Protein 5AIZ (pdb70)

Organism: Homo sapiens (NCBI:txid9606)

Foldseek 3Di:
DVPCLVVVLVVLQVLLVQCLPLVRVVVSLVVLQVLLVPVVCLDDSNVVSNPSLVSLLVPCLPPSHPLVSSLSSLVSCLVVLVSDDPVSNVVSVVSNVVSVVSVVVVVD

GO terms:
  GO:0005634 nucleus (C, IDA)
  GO:0005654 nucleoplasm (C, IDA)
  GO:0005737 cytoplasm (C, IDA)
  GO:0003713 transcription coactivator activity (F, IDA)
  GO:0045944 positive regulation of transcription by RNA polymerase II (P, IDA)
  GO:0030521 androgen receptor signaling pathway (P, IDA)
  GO:0060395 SMAD protein signal transduction (P, IDA)
  GO:0007179 transforming growth factor beta receptor signaling pathway (P, IDA)
  GO:0021852 pyramidal neuron migration to cerebral cortex (P, IMP)
  GO:0046332 SMAD binding (F, IPI)
  GO:0005829 cytosol (C, IDA)

Structure (mmCIF, N/CA/C/O backbone):
data_5AIZ
#
_entry.id   5AIZ
#
_cell.length_a   43.472
_cell.length_b   45.040
_cell.length_c   57.518
_cell.angle_alpha   90.00
_cell.angle_beta   90.00
_cell.angle_gamma   90.00
#
_symmetry.space_group_name_H-M   'P 21 21 21'
#
loop_
_entity.id
_entity.type
_entity.pdbx_description
1 polymer 'ZINC FINGER MIZ DOMAIN-CONTAINING PROTEIN 1'
2 non-polymer 'UNKNOWN ATOM OR ION'
3 non-polymer 1,2-ETHANEDIOL
4 non-polymer 'ACETATE ION'
5 water water
#
loop_
_atom_site.group_PDB
_atom_site.id
_atom_site.type_symbol
_atom_site.label_atom_id
_atom_site.label_alt_id
_atom_site.label_comp_id
_atom_site.label_asym_id
_atom_site.label_entity_id
_atom_site.label_seq_id
_atom_site.pdbx_PDB_ins_code
_atom_site.Cartn_x
_atom_site.Cartn_y
_atom_site.Cartn_z
_atom_site.occupancy
_atom_site.B_iso_or_equiv
_atom_site.auth_seq_id
_atom_site.auth_comp_id
_atom_site.auth_asym_id
_atom_site.auth_atom_id
_atom_site.pdbx_PDB_model_num
ATOM 1 N N . SER A 1 9 ? 9.307 26.201 54.724 1.00 40.53 3 SER A N 1
ATOM 2 C CA . SER A 1 9 ? 8.177 25.217 55.035 1.00 40.78 3 SER A CA 1
ATOM 3 C C . SER A 1 9 ? 8.194 23.938 54.132 1.00 39.76 3 SER A C 1
ATOM 4 O O . SER A 1 9 ? 8.277 24.044 52.903 1.00 45.36 3 SER A O 1
ATOM 15 N N . ASP A 1 11 ? 5.870 21.082 54.049 1.00 22.77 5 ASP A N 1
ATOM 16 C CA . ASP A 1 11 ? 4.601 20.322 53.837 1.00 22.14 5 ASP A CA 1
ATOM 17 C C . ASP A 1 11 ? 3.477 21.166 53.219 1.00 20.64 5 ASP A C 1
ATOM 18 O O . ASP A 1 11 ? 2.339 20.736 53.175 1.00 17.57 5 ASP A O 1
ATOM 23 N N . ARG A 1 12 ? 3.868 22.282 52.598 1.00 22.58 6 ARG A N 1
ATOM 24 C CA . ARG A 1 12 ? 2.895 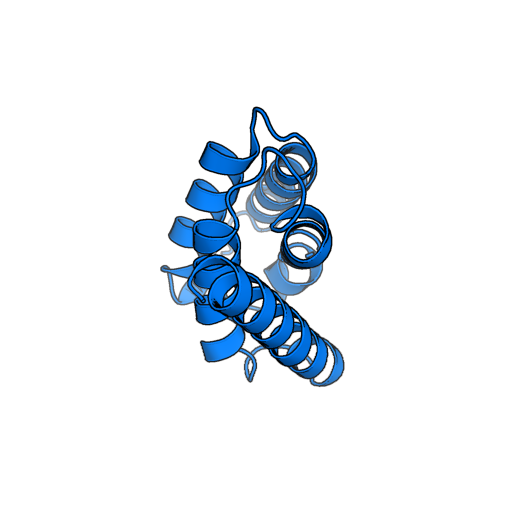23.156 51.939 1.00 24.09 6 ARG A CA 1
ATOM 25 C C . ARG A 1 12 ? 2.715 22.778 50.450 1.00 23.12 6 ARG A C 1
ATOM 26 O O . ARG A 1 12 ? 1.692 23.068 49.831 1.00 21.86 6 ARG A O 1
ATOM 34 N N . HIS A 1 13 ? 3.725 22.101 49.881 1.00 21.90 7 HIS A N 1
ATOM 35 C CA . HIS A 1 13 ? 3.637 21.635 48.527 1.00 20.88 7 HIS A CA 1
ATOM 36 C C . HIS A 1 13 ? 4.403 20.321 48.477 1.00 19.10 7 HIS A C 1
ATOM 37 O O . HIS A 1 13 ? 5.488 20.200 47.893 1.00 18.68 7 HIS A O 1
ATOM 44 N N . ILE A 1 14 ? 3.809 19.299 49.081 1.00 17.57 8 ILE A N 1
ATOM 45 C CA . ILE A 1 14 ? 4.381 17.947 49.120 1.00 17.31 8 ILE A CA 1
ATOM 46 C C . ILE A 1 14 ? 4.633 17.386 47.702 1.00 17.36 8 ILE A C 1
ATOM 47 O O . ILE A 1 14 ? 5.670 16.716 47.481 1.00 15.32 8 ILE A O 1
ATOM 52 N N . GLN A 1 15 ? 3.736 17.633 46.723 1.00 16.19 9 GLN A N 1
ATOM 53 C CA . GLN A 1 15 ? 3.964 17.142 45.414 1.00 17.63 9 GLN A CA 1
ATOM 54 C C . GLN A 1 15 ? 5.208 17.688 44.765 1.00 15.38 9 GLN A C 1
ATOM 55 O O . GLN A 1 15 ? 5.884 16.977 44.021 1.00 16.68 9 GLN A O 1
ATOM 61 N N . GLN A 1 16 ? 5.501 18.954 45.048 1.00 14.79 10 GLN A N 1
ATOM 62 C CA . GLN A 1 16 ? 6.724 19.577 44.560 1.00 14.25 10 GLN A CA 1
ATOM 63 C C . GLN A 1 16 ? 7.975 18.913 45.065 1.00 15.73 10 GLN A C 1
ATOM 64 O O . GLN A 1 16 ? 8.925 18.734 44.332 1.00 15.16 10 GLN A O 1
ATOM 70 N N . THR A 1 17 ? 8.022 18.552 46.342 1.00 14.29 11 THR A N 1
ATOM 71 C CA . THR A 1 17 ? 9.189 17.926 46.884 1.00 13.50 11 THR A CA 1
ATOM 72 C C . THR A 1 17 ? 9.329 16.521 46.315 1.00 11.94 11 THR A C 1
ATOM 73 O O . THR A 1 17 ? 10.421 16.124 45.981 1.00 12.65 11 THR A O 1
ATOM 77 N N . ASN A 1 18 ? 8.203 15.789 46.181 1.00 12.48 12 ASN A N 1
ATOM 78 C CA . ASN A 1 18 ? 8.290 14.459 45.578 1.00 11.67 12 ASN A CA 1
ATOM 79 C C . ASN A 1 18 ? 8.712 14.511 44.108 1.00 11.92 12 ASN A C 1
ATOM 80 O O . ASN A 1 18 ? 9.549 13.730 43.660 1.00 12.67 12 ASN A O 1
ATOM 85 N N . ASP A 1 19 ? 8.188 15.485 43.346 1.00 11.28 13 ASP A N 1
ATOM 86 C CA . ASP A 1 19 ? 8.679 15.701 41.979 1.00 12.56 13 ASP A CA 1
ATOM 87 C C . ASP A 1 19 ? 10.191 16.001 41.925 1.00 11.95 13 ASP A C 1
ATOM 88 O O . ASP A 1 19 ? 10.906 15.481 41.036 1.00 12.25 13 ASP A O 1
ATOM 93 N N . ARG A 1 20 ? 10.700 16.826 42.833 1.00 10.67 14 ARG A N 1
ATOM 94 C CA . ARG A 1 20 ? 12.135 17.090 42.908 1.00 11.68 14 ARG A CA 1
ATOM 95 C C . ARG A 1 20 ? 12.957 15.830 43.201 1.00 11.37 14 ARG A C 1
ATOM 96 O O . ARG A 1 20 ? 13.977 15.541 42.523 1.00 12.42 14 ARG A O 1
ATOM 104 N N . LEU A 1 21 ? 12.495 15.060 44.152 1.00 10.21 15 LEU A N 1
ATOM 105 C CA . LEU A 1 21 ? 13.151 13.786 44.505 1.00 9.77 15 LEU A CA 1
ATOM 106 C C . LEU A 1 21 ? 13.130 12.789 43.330 1.00 10.57 15 LEU A C 1
ATOM 107 O O . LEU A 1 21 ? 14.103 12.074 43.133 1.00 10.79 15 LEU A O 1
ATOM 112 N N . GLN A 1 22 ? 12.046 12.733 42.554 1.00 10.77 16 GLN A N 1
ATOM 113 C CA . GLN A 1 22 ? 11.964 11.867 41.376 1.00 12.22 16 GLN A CA 1
ATOM 114 C C . GLN A 1 22 ? 12.901 12.323 40.314 1.00 12.17 16 GLN A C 1
ATOM 115 O O . GLN A 1 22 ? 13.460 11.511 39.613 1.00 13.24 16 GLN A O 1
ATOM 121 N N . CYS A 1 23 ? 13.100 13.642 40.170 1.00 11.26 17 CYS A N 1
ATOM 122 C CA . CYS A 1 23 ? 14.127 14.175 39.223 1.00 12.83 17 CYS A CA 1
ATOM 123 C C . CYS A 1 23 ? 15.510 13.782 39.660 1.00 11.07 17 CYS A C 1
ATOM 124 O O . CYS A 1 23 ? 16.389 13.458 38.825 1.00 13.10 17 CYS A O 1
ATOM 127 N N . ILE A 1 24 ? 15.800 13.930 40.951 1.00 11.02 18 ILE A N 1
ATOM 128 C CA . ILE A 1 24 ? 17.092 13.532 41.488 1.00 10.55 18 ILE A CA 1
ATOM 129 C C . ILE A 1 24 ? 17.299 12.050 41.243 1.00 11.18 18 ILE A C 1
ATOM 130 O O . ILE A 1 24 ? 18.365 11.703 40.798 1.00 12.44 18 ILE A O 1
ATOM 135 N N . LYS A 1 25 ? 16.286 11.221 41.413 1.00 10.29 19 LYS A N 1
ATOM 136 C CA . LYS A 1 25 ? 16.390 9.760 41.200 1.00 11.49 19 LYS A CA 1
ATOM 137 C C . LYS A 1 25 ? 16.867 9.438 39.789 1.00 11.92 19 LYS A C 1
ATOM 138 O O . LYS A 1 25 ? 17.798 8.613 39.560 1.00 11.87 19 LYS A O 1
ATOM 144 N N . GLN A 1 26 ? 16.257 10.102 38.817 1.00 13.83 20 GLN A N 1
ATOM 145 C CA . GLN A 1 26 ? 16.644 9.959 37.420 1.00 15.34 20 GLN A CA 1
ATOM 146 C 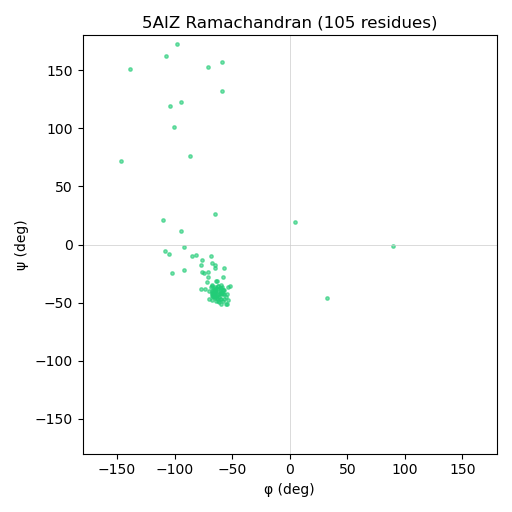C . GLN A 1 26 ? 18.112 10.346 37.153 1.00 14.38 20 GLN A C 1
ATOM 147 O O . GLN A 1 26 ? 18.834 9.641 36.418 1.00 15.70 20 GLN A O 1
ATOM 153 N N . HIS A 1 27 ? 18.576 11.443 37.746 1.00 12.16 21 HIS A N 1
ATOM 154 C CA . HIS A 1 27 ? 19.928 11.920 37.503 1.00 10.93 21 HIS A CA 1
ATOM 155 C C . HIS A 1 27 ? 20.997 11.133 38.225 1.00 10.83 21 HIS A C 1
ATOM 156 O O . HIS A 1 27 ? 22.163 11.133 37.812 1.00 14.14 21 HIS A O 1
ATOM 163 N N . LEU A 1 28 ? 20.639 10.466 39.311 1.00 11.16 22 LEU A N 1
ATOM 164 C CA . LEU A 1 28 ? 21.605 9.637 40.005 1.00 12.38 22 LEU A CA 1
ATOM 165 C C . LEU A 1 28 ? 22.082 8.437 39.148 1.00 13.42 22 LEU A C 1
ATOM 166 O O . LEU A 1 28 ? 23.096 7.853 39.450 1.00 14.83 22 LEU A O 1
ATOM 171 N N . GLN A 1 29 ? 21.328 8.108 38.101 1.00 14.65 23 GLN A N 1
ATOM 172 C CA . GLN A 1 29 ? 21.623 6.960 37.282 1.00 16.38 23 GLN A CA 1
ATOM 173 C C . GLN A 1 29 ? 22.751 7.220 36.339 1.00 16.70 23 GLN A C 1
ATOM 174 O O . GLN A 1 29 ? 23.275 6.262 35.747 1.00 18.70 23 GLN A O 1
ATOM 180 N N . ASN A 1 30 ? 23.068 8.485 36.123 1.00 16.87 24 ASN A N 1
ATOM 181 C CA . ASN A 1 30 ? 23.984 8.980 35.069 1.00 19.02 24 ASN A CA 1
ATOM 182 C C . ASN A 1 30 ? 25.332 9.369 35.692 1.00 15.95 24 ASN A C 1
ATOM 183 O O . ASN A 1 30 ? 25.360 10.184 36.547 1.00 13.77 24 ASN A O 1
ATOM 188 N N . PRO A 1 31 ? 26.468 8.741 35.304 1.00 17.50 25 PRO A N 1
ATOM 189 C CA . PRO A 1 31 ? 27.747 9.129 35.985 1.00 15.97 25 PRO A CA 1
ATOM 190 C C . PRO A 1 31 ? 28.089 10.628 35.868 1.00 16.68 25 PRO A C 1
ATOM 191 O O . PRO A 1 31 ? 28.723 11.172 36.788 1.00 15.42 25 PRO A O 1
ATOM 195 N N . ALA A 1 32 ? 27.628 11.275 34.794 1.00 16.33 26 ALA A N 1
ATOM 196 C CA . ALA A 1 32 ? 27.953 12.692 34.570 1.00 16.41 26 ALA A CA 1
ATOM 197 C C . ALA A 1 32 ? 27.163 13.578 35.517 1.00 15.16 26 ALA A C 1
ATOM 198 O O . ALA A 1 32 ? 27.598 14.695 35.830 1.00 17.58 26 ALA A O 1
ATOM 200 N N . ASN A 1 33 ? 26.022 13.083 35.998 1.00 13.56 27 ASN A N 1
ATOM 201 C CA . ASN A 1 33 ? 25.176 13.902 36.942 1.00 12.67 27 ASN A CA 1
ATOM 202 C C . ASN A 1 33 ? 25.200 13.396 38.391 1.00 13.44 27 ASN A C 1
ATOM 203 O O . ASN A 1 33 ? 24.715 14.001 39.289 1.00 10.79 27 ASN A O 1
ATOM 208 N N . PHE A 1 34 ? 25.835 12.254 38.670 1.00 11.25 28 PHE A N 1
ATOM 209 C CA . PHE A 1 34 ? 25.747 11.696 40.031 1.00 10.47 28 PHE A CA 1
ATOM 210 C C . PHE A 1 34 ? 26.303 12.638 41.074 1.00 11.03 28 PHE A C 1
ATOM 211 O O . PHE A 1 34 ? 25.743 12.732 42.182 1.00 10.34 28 PHE A O 1
ATOM 219 N N . HIS A 1 35 ? 27.444 13.305 40.797 1.00 11.86 29 HIS A N 1
ATOM 220 C CA . HIS A 1 35 ? 28.009 14.175 41.794 1.00 13.53 29 HIS A CA 1
ATOM 221 C C . HI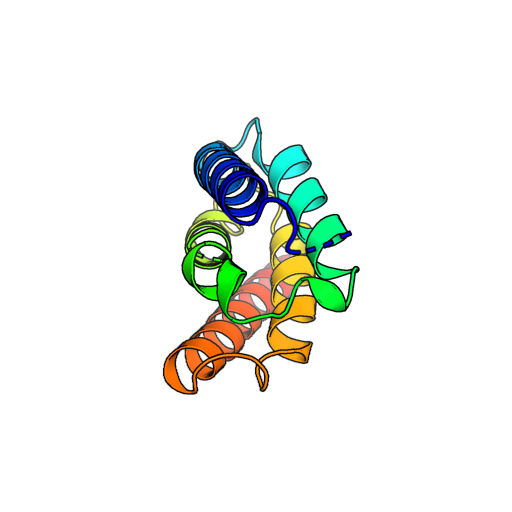S A 1 35 ? 27.004 15.222 42.255 1.00 12.02 29 HIS A C 1
ATOM 222 O O . HIS A 1 35 ? 26.764 15.415 43.447 1.00 11.81 29 HIS A O 1
ATOM 229 N N .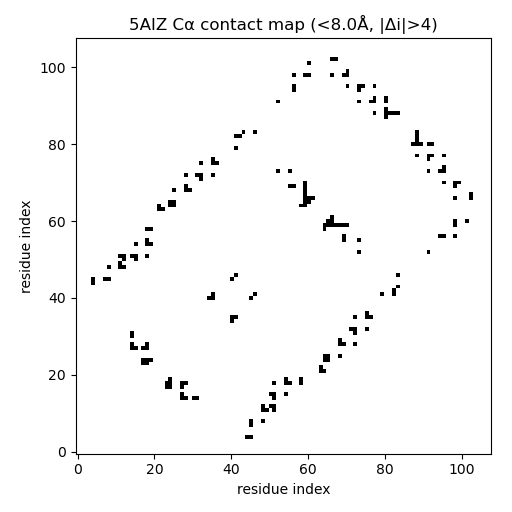 ASN A 1 36 ? 26.396 15.933 41.303 1.00 12.05 30 ASN A N 1
ATOM 230 C CA . ASN A 1 36 ? 25.453 17.021 41.697 1.00 11.46 30 ASN A CA 1
ATOM 231 C C . ASN A 1 36 ? 24.203 16.432 42.349 1.00 9.79 30 ASN A C 1
ATOM 232 O O . ASN A 1 36 ? 23.743 16.936 43.386 1.00 11.74 30 ASN A O 1
ATOM 237 N N . ALA A 1 37 ? 23.680 15.335 41.775 1.00 9.42 31 ALA A N 1
ATOM 238 C CA . ALA A 1 37 ? 22.402 14.745 42.277 1.00 9.47 31 ALA A CA 1
ATOM 239 C C . ALA A 1 37 ? 22.574 14.158 43.700 1.00 10.14 31 ALA A C 1
ATOM 240 O O . ALA A 1 37 ? 21.741 14.358 44.578 1.00 10.35 31 ALA A O 1
ATOM 242 N N . ALA A 1 38 ? 23.719 13.472 43.918 1.00 10.17 32 ALA A N 1
ATOM 243 C CA . ALA A 1 38 ? 23.959 12.876 45.237 1.00 10.99 32 ALA A CA 1
ATOM 244 C C . ALA A 1 38 ? 24.267 13.949 46.250 1.00 10.20 32 ALA A C 1
ATOM 245 O O . ALA A 1 38 ? 23.914 13.838 47.416 1.00 11.14 32 ALA A O 1
ATOM 247 N N . THR A 1 39 ? 24.910 15.031 45.807 1.00 10.74 33 THR A N 1
ATOM 248 C CA . THR A 1 39 ? 25.130 16.192 46.701 1.00 11.05 33 THR A CA 1
ATOM 249 C C . THR A 1 39 ? 23.82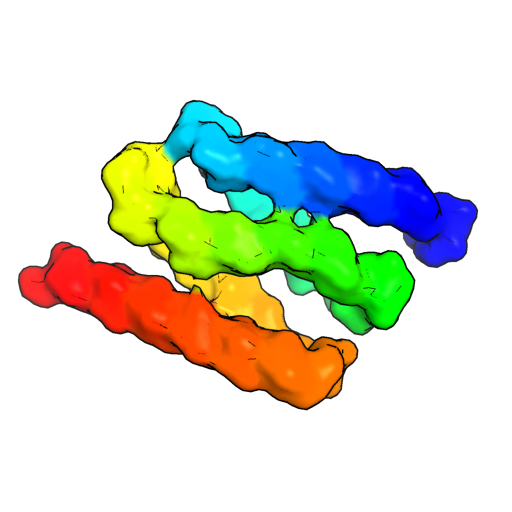7 16.900 47.122 1.00 11.11 33 THR A C 1
ATOM 250 O O . THR A 1 39 ? 23.619 17.235 48.309 1.00 12.92 33 THR A O 1
ATOM 254 N N . GLU A 1 40 ? 22.948 17.064 46.147 1.00 10.65 34 GLU A N 1
ATOM 255 C CA . GLU A 1 40 ? 21.599 17.581 46.396 1.00 11.15 34 GLU A CA 1
ATOM 256 C C . GLU A 1 40 ? 20.970 16.698 47.466 1.00 11.86 34 GLU A C 1
ATOM 257 O O . GLU A 1 40 ? 20.356 17.207 48.399 1.00 14.65 34 GLU A O 1
ATOM 263 N N . LEU A 1 41 ? 21.006 15.375 47.274 1.00 11.92 35 LEU A N 1
ATOM 264 C CA . LEU A 1 41 ? 20.338 14.506 48.208 1.00 12.63 35 LEU A CA 1
ATOM 265 C C . LEU A 1 41 ? 20.980 14.458 49.629 1.00 12.43 35 LEU A C 1
ATOM 266 O O . LEU A 1 41 ? 20.274 14.437 50.692 1.00 12.98 35 LEU A O 1
ATOM 271 N N . LEU A 1 42 ? 22.296 14.523 49.687 1.00 11.33 36 LEU A N 1
ATOM 272 C CA . LEU A 1 42 ? 22.949 14.615 50.961 1.00 12.34 36 LEU A CA 1
ATOM 273 C C . LEU A 1 42 ? 22.615 15.896 51.705 1.00 14.18 36 LEU A C 1
ATOM 274 O O . LEU A 1 42 ? 22.324 15.893 52.886 1.00 13.21 36 LEU A O 1
ATOM 279 N N . ASP A 1 43 ? 22.550 16.989 50.991 1.00 14.07 37 ASP A N 1
ATOM 280 C CA . ASP A 1 43 ? 22.140 18.285 51.577 1.00 16.33 37 ASP A CA 1
ATOM 281 C C . ASP A 1 43 ? 20.715 18.210 52.084 1.00 16.28 37 ASP A C 1
ATOM 282 O O . ASP A 1 43 ? 20.388 18.706 53.186 1.00 15.46 37 ASP A O 1
ATOM 287 N N . TRP A 1 44 ? 19.851 17.616 51.293 1.00 14.70 38 TRP A N 1
ATOM 288 C CA . TRP A 1 44 ? 18.466 17.495 51.686 1.00 18.09 38 TRP A CA 1
ATOM 289 C C . TRP A 1 44 ? 18.301 16.590 52.945 1.00 15.75 38 TRP A C 1
ATOM 290 O O . TRP A 1 44 ? 17.556 16.937 53.921 1.00 18.39 38 TRP A O 1
ATOM 301 N N . CYS A 1 45 ? 19.021 15.486 53.006 1.00 15.40 39 CYS A N 1
ATOM 302 C CA . CYS A 1 45 ? 19.011 14.585 54.176 1.00 14.98 39 CYS A CA 1
ATOM 303 C C . CYS A 1 45 ? 19.647 15.170 55.441 1.00 15.74 39 CYS A C 1
ATOM 304 O O . CYS A 1 45 ? 19.433 14.647 56.512 1.00 17.47 39 CYS A O 1
ATOM 307 N N . GLY A 1 46 ? 20.309 16.305 55.320 1.00 16.15 40 GLY A N 1
ATOM 308 C CA . GLY A 1 46 ? 20.867 17.054 56.453 1.00 18.49 40 GLY A CA 1
ATOM 309 C C . GLY A 1 46 ? 19.840 17.917 57.159 1.00 20.44 40 GLY A C 1
ATOM 310 O O . GLY A 1 46 ? 20.149 18.498 58.213 1.00 21.32 40 GLY A O 1
ATOM 311 N N . ASP A 1 47 ? 18.631 18.033 56.574 1.00 17.16 41 ASP A N 1
ATOM 312 C CA . ASP A 1 47 ? 17.533 18.794 57.166 1.00 16.51 41 ASP A CA 1
ATOM 313 C C . ASP A 1 47 ? 16.736 17.728 57.926 1.00 14.72 41 ASP A C 1
ATOM 314 O O . ASP A 1 47 ? 16.272 16.741 57.326 1.00 14.04 41 ASP A O 1
ATOM 319 N N . PRO A 1 48 ? 16.545 17.907 59.242 1.00 14.88 42 PRO A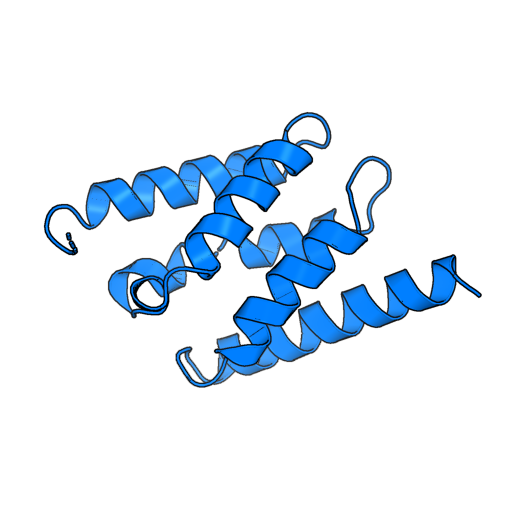 N 1
ATOM 320 C CA . PRO A 1 48 ? 15.887 16.810 59.949 1.00 14.22 42 PRO A CA 1
ATOM 321 C C . PRO A 1 48 ? 14.401 16.610 59.533 1.00 13.49 42 PRO A C 1
ATOM 322 O O . PRO A 1 48 ? 13.804 15.507 59.740 1.00 14.32 42 PRO A O 1
ATOM 326 N N . ARG A 1 49 ? 13.819 17.592 58.875 1.00 12.99 43 ARG A N 1
ATOM 327 C CA . ARG A 1 49 ? 12.424 17.531 58.459 1.00 12.97 43 ARG A CA 1
ATOM 328 C C . ARG A 1 49 ? 12.264 16.632 57.246 1.00 13.25 43 ARG A C 1
ATOM 329 O O . ARG A 1 49 ? 11.160 16.320 56.851 1.00 13.30 43 ARG A O 1
ATOM 337 N N . ALA A 1 50 ? 13.368 16.270 56.575 1.00 13.31 44 ALA A N 1
ATOM 338 C CA . ALA A 1 50 ? 13.322 15.392 55.398 1.00 12.72 44 ALA A CA 1
ATOM 339 C C . ALA A 1 50 ? 12.803 14.023 55.725 1.00 11.95 44 ALA A C 1
ATOM 340 O O . ALA A 1 50 ? 12.167 13.388 54.897 1.00 12.61 44 ALA A O 1
ATOM 342 N N . PHE A 1 51 ? 13.043 13.544 56.931 1.00 12.34 45 PHE A N 1
ATOM 343 C CA . PHE A 1 51 ? 12.646 12.202 57.324 1.00 12.72 45 PHE A CA 1
ATOM 344 C C . PHE A 1 51 ? 11.228 12.139 57.844 1.00 11.93 45 PHE A C 1
ATOM 345 O O . PHE A 1 51 ? 10.977 12.227 59.070 1.00 14.32 45 PHE A O 1
ATOM 353 N N . GLN A 1 52 ? 10.308 12.202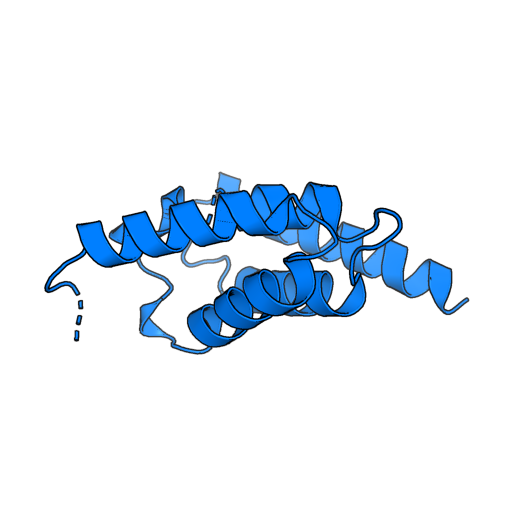 56.901 1.00 11.51 46 GLN A N 1
ATOM 354 C CA . GLN A 1 52 ? 8.869 12.105 57.135 1.00 10.82 46 GLN A CA 1
ATOM 355 C C . GLN A 1 52 ? 8.175 11.284 56.109 1.00 11.06 46 GLN A C 1
ATOM 356 O O . GLN A 1 52 ? 8.668 11.091 54.957 1.00 10.48 46 GLN A O 1
ATOM 362 N N . ARG A 1 53 ? 7.069 10.658 56.540 1.00 11.74 47 ARG A N 1
ATOM 363 C CA . ARG A 1 53 ? 6.447 9.650 55.676 1.00 12.80 47 ARG A CA 1
ATOM 364 C C . ARG A 1 53 ? 6.010 10.170 54.295 1.00 11.64 47 ARG A C 1
ATOM 365 O O . ARG A 1 53 ? 6.102 9.406 53.321 1.00 12.60 47 ARG A O 1
ATOM 373 N N . PRO A 1 54 ? 5.517 11.403 54.155 1.00 10.70 48 PRO A N 1
ATOM 374 C CA . PRO A 1 54 ? 5.151 11.866 52.783 1.00 10.22 48 PRO A CA 1
ATOM 375 C C . PRO A 1 54 ? 6.233 11.847 51.713 1.00 10.73 48 PRO A C 1
ATOM 376 O O . PRO A 1 54 ? 5.895 11.881 50.521 1.00 12.60 48 PRO A O 1
ATOM 380 N N . PHE A 1 55 ? 7.492 11.824 52.164 1.00 10.43 49 PHE A N 1
ATOM 381 C CA . PHE A 1 55 ? 8.660 11.790 51.262 1.00 11.39 49 PHE A CA 1
ATOM 382 C C . PHE A 1 55 ? 9.331 10.470 51.182 1.00 11.89 49 PHE A C 1
ATOM 383 O O . PHE A 1 55 ? 10.280 10.297 50.411 1.00 12.42 49 PHE A O 1
ATOM 391 N N . GLU A 1 56 ? 8.955 9.514 52.014 1.00 12.09 50 GLU A N 1
ATOM 392 C CA . GLU A 1 56 ? 9.742 8.305 52.186 1.00 12.29 50 GLU A CA 1
ATOM 393 C C . GLU A 1 56 ? 9.845 7.417 50.937 1.00 12.92 50 GLU A C 1
ATOM 394 O O . GLU A 1 56 ? 10.933 6.833 50.666 1.00 11.26 50 GLU A O 1
ATOM 400 N N . GLN A 1 57 ? 8.745 7.273 50.205 1.00 10.86 51 GLN A N 1
ATOM 401 C CA . GLN A 1 57 ? 8.774 6.421 49.015 1.00 13.66 51 GLN A CA 1
ATOM 402 C C . GLN A 1 57 ? 9.733 6.975 47.993 1.00 12.39 51 GLN A C 1
ATOM 403 O O . GLN A 1 57 ? 10.596 6.270 47.431 1.00 11.58 51 GLN A O 1
ATOM 409 N N . SER A 1 58 ? 9.665 8.263 47.760 1.00 10.73 52 SER A N 1
ATOM 410 C CA . SER A 1 58 ? 10.549 8.913 46.776 1.00 12.29 52 SER A CA 1
ATOM 411 C C . SER A 1 58 ? 11.995 8.863 47.238 1.00 10.61 52 SER A C 1
ATOM 412 O O . SER A 1 58 ? 12.917 8.630 46.443 1.00 10.54 52 SER A O 1
ATOM 415 N N . LEU A 1 59 ? 12.224 9.047 48.524 1.00 9.92 53 LEU A N 1
ATOM 416 C CA . LEU A 1 59 ? 13.538 8.974 49.062 1.00 10.20 53 LEU A CA 1
ATOM 417 C C . LEU A 1 59 ? 14.116 7.566 48.923 1.00 10.81 53 LEU A C 1
ATOM 418 O O . LEU A 1 59 ? 15.281 7.393 48.458 1.00 11.17 53 LEU A O 1
ATOM 431 N N . GLY A 1 61 ? 13.332 5.403 46.724 1.00 11.21 55 GLY A N 1
ATOM 432 C CA . GLY A 1 61 ? 13.633 5.241 45.267 1.00 11.95 55 GLY A CA 1
ATOM 433 C C . GLY A 1 61 ? 15.021 5.801 44.912 1.00 10.52 55 GLY A C 1
ATOM 434 O O . GLY A 1 61 ? 15.803 5.140 44.223 1.00 12.04 55 GLY A O 1
ATOM 435 N N . CYS A 1 62 ? 15.328 7.019 45.418 1.00 10.58 56 CYS A N 1
ATOM 436 C CA . CYS A 1 62 ? 16.683 7.606 45.242 1.00 10.30 56 CYS A CA 1
ATOM 437 C C . CYS A 1 62 ? 17.762 6.707 45.814 1.00 9.43 56 CYS A C 1
ATOM 438 O O . CYS A 1 62 ? 18.805 6.431 45.200 1.00 9.26 56 CYS A O 1
ATOM 441 N N . LEU A 1 63 ? 17.538 6.259 47.060 1.00 9.91 57 LEU A N 1
ATOM 442 C CA . LEU A 1 63 ? 18.565 5.500 47.780 1.00 11.08 57 LEU A CA 1
ATOM 443 C C . LEU A 1 63 ? 18.797 4.154 47.127 1.00 9.76 57 LEU A C 1
ATOM 444 O O . LEU A 1 63 ? 19.916 3.619 47.118 1.00 9.31 57 LEU A O 1
ATOM 449 N N . THR A 1 64 ? 17.693 3.599 46.597 1.00 10.36 58 THR A N 1
ATOM 450 C CA . THR A 1 64 ? 17.804 2.369 45.814 1.00 11.81 58 THR A CA 1
ATOM 451 C C . THR A 1 64 ? 18.791 2.521 44.651 1.00 10.88 58 THR A C 1
ATOM 452 O O . THR A 1 64 ? 19.701 1.675 44.480 1.00 10.62 58 THR A O 1
ATOM 456 N N . VAL A 1 65 ? 18.704 3.622 43.923 1.00 10.33 59 VAL A N 1
ATOM 457 C CA . VAL A 1 65 ? 19.633 3.890 42.823 1.00 9.97 59 VAL A CA 1
ATOM 458 C C . VAL A 1 65 ? 21.056 4.081 43.350 1.00 9.31 59 VAL A C 1
ATOM 459 O O . VAL A 1 65 ? 22.028 3.483 42.837 1.00 10.30 59 VAL A O 1
ATOM 463 N N . VAL A 1 66 ? 21.195 4.784 44.497 1.00 9.72 60 VAL A N 1
ATOM 464 C CA . VAL A 1 66 ? 22.512 4.991 45.044 1.00 9.10 60 VAL A CA 1
ATOM 465 C C . VAL A 1 66 ? 23.139 3.594 45.399 1.00 9.78 60 VAL A C 1
ATOM 466 O O . VAL A 1 66 ? 24.341 3.349 45.135 1.00 11.95 60 VAL A O 1
ATOM 470 N N . SER A 1 67 ? 22.349 2.717 45.993 1.00 9.44 61 SER A N 1
ATOM 471 C CA . SER A 1 67 ? 22.868 1.401 46.426 1.00 10.28 61 SER A CA 1
ATOM 472 C C . SER A 1 67 ? 23.441 0.696 45.189 1.00 12.00 61 SER A C 1
ATOM 473 O O . SER A 1 67 ? 24.439 -0.043 45.315 1.00 13.63 61 SER A O 1
ATOM 476 N N . ARG A 1 68 ? 22.764 0.848 44.048 1.00 10.76 62 ARG A N 1
ATOM 477 C CA . ARG A 1 68 ? 23.142 0.158 42.804 1.00 11.34 62 ARG A CA 1
ATOM 478 C C . ARG A 1 68 ? 24.326 0.766 42.078 1.00 11.44 62 ARG A C 1
ATOM 479 O O . ARG A 1 68 ? 25.203 0.028 41.598 1.00 13.81 62 ARG A O 1
ATOM 487 N N . VAL A 1 69 ? 24.456 2.085 42.034 1.00 9.78 63 VAL A N 1
ATOM 488 C CA . VAL A 1 69 ? 25.376 2.747 41.133 1.00 10.10 63 VAL A CA 1
ATOM 489 C C . VAL A 1 69 ? 26.668 3.229 41.819 1.00 10.28 63 VAL A C 1
ATOM 490 O O . VAL A 1 69 ? 27.668 3.410 41.143 1.00 9.93 63 VAL A O 1
ATOM 494 N N . ALA A 1 70 ? 26.611 3.469 43.132 1.00 10.48 64 ALA A N 1
ATOM 495 C CA . ALA A 1 70 ? 27.749 4.189 43.810 1.00 10.61 64 ALA A CA 1
ATOM 496 C C . ALA A 1 70 ? 29.117 3.558 43.578 1.00 11.04 64 ALA A C 1
ATOM 497 O O . ALA A 1 70 ? 30.103 4.257 43.462 1.00 12.29 64 ALA A O 1
ATOM 499 N N . ALA A 1 71 ? 29.148 2.208 43.533 1.00 12.36 65 ALA A N 1
ATOM 500 C CA . ALA A 1 71 ? 30.424 1.488 43.341 1.00 13.69 65 ALA A CA 1
ATOM 501 C C . ALA A 1 71 ? 30.767 1.188 41.900 1.00 15.43 65 ALA A C 1
ATOM 502 O O . ALA A 1 71 ? 31.782 0.552 41.646 1.00 15.77 65 ALA A O 1
ATOM 504 N N . GLN A 1 72 ? 29.886 1.551 40.983 1.00 14.20 66 GLN A N 1
ATOM 505 C CA . GLN A 1 72 ? 30.174 1.406 39.564 1.00 16.07 66 GLN A CA 1
ATOM 506 C C . GLN A 1 72 ? 31.220 2.381 39.065 1.00 17.91 66 GLN A C 1
ATOM 507 O O . GLN A 1 72 ? 31.441 3.500 39.554 1.00 16.24 66 GLN A O 1
ATOM 513 N N . GLN A 1 73 ? 31.907 1.963 38.016 1.00 18.07 67 GLN A N 1
ATOM 514 C CA . GLN A 1 73 ? 32.890 2.844 37.415 1.00 19.49 67 GLN A CA 1
ATOM 515 C C . GLN A 1 73 ? 32.265 4.142 36.933 1.00 19.00 67 GLN A C 1
ATOM 516 O O . GLN A 1 73 ? 31.221 4.150 36.242 1.00 20.07 67 GLN A O 1
ATOM 522 N N . GLY A 1 74 ? 32.911 5.241 37.294 1.00 19.97 68 GLY A N 1
ATOM 523 C CA . GLY A 1 74 ? 32.478 6.596 36.999 1.00 21.14 68 GLY A CA 1
ATOM 524 C C . GLY A 1 74 ? 31.577 7.263 38.012 1.00 19.47 68 GLY A C 1
ATOM 525 O O . GLY A 1 74 ? 31.171 8.413 37.833 1.00 17.78 68 GLY A O 1
ATOM 526 N N . PHE A 1 75 ? 31.249 6.523 39.064 1.00 16.62 69 PHE A N 1
ATOM 527 C CA . PHE A 1 75 ? 30.414 7.072 40.118 1.00 14.01 69 PHE A CA 1
ATOM 528 C C . PHE A 1 75 ? 31.286 7.329 41.365 1.00 15.75 69 PHE A C 1
ATOM 529 O O . PHE A 1 75 ? 32.382 6.824 41.447 1.00 19.25 69 PHE A O 1
ATOM 537 N N . ASP A 1 76 ? 30.814 8.154 42.319 1.00 15.79 70 ASP A N 1
ATOM 538 C CA . ASP A 1 76 ? 31.632 8.521 43.490 1.00 15.04 70 ASP A CA 1
ATOM 539 C C . ASP A 1 76 ? 31.181 7.671 44.661 1.00 12.79 70 ASP A C 1
ATOM 540 O O . ASP A 1 76 ? 30.109 7.949 45.281 1.00 11.93 70 ASP A O 1
ATOM 545 N N . LEU A 1 77 ? 31.951 6.640 44.953 1.00 11.43 71 LEU A N 1
ATOM 546 C CA . LEU A 1 77 ? 31.574 5.677 45.972 1.00 10.42 71 LEU A CA 1
ATOM 547 C C . LEU A 1 77 ? 31.522 6.327 47.351 1.00 10.02 71 LEU A C 1
ATOM 548 O O . LEU A 1 77 ? 30.561 6.089 48.122 1.00 10.65 71 LEU A O 1
ATOM 553 N N . ASP A 1 78 ? 32.499 7.127 47.686 1.00 10.22 72 ASP A N 1
ATOM 554 C CA . ASP A 1 78 ? 32.508 7.717 49.055 1.00 12.37 72 ASP A CA 1
ATOM 555 C C . ASP A 1 78 ? 31.289 8.664 49.275 1.00 11.13 72 ASP A C 1
ATOM 556 O O . ASP A 1 78 ? 30.733 8.708 50.357 1.00 11.45 72 ASP A O 1
ATOM 561 N N . LEU A 1 79 ? 30.886 9.419 48.263 1.00 11.00 73 LEU A N 1
ATOM 562 C CA . LEU A 1 79 ? 29.716 10.310 48.400 1.00 10.63 73 LEU A CA 1
ATOM 563 C C . LEU A 1 79 ? 28.500 9.452 48.577 1.00 9.66 73 LEU A C 1
ATOM 564 O O . LEU A 1 79 ? 27.614 9.753 49.361 1.00 10.19 73 LEU A O 1
ATOM 569 N N . GLY A 1 80 ? 28.377 8.388 47.773 1.00 10.02 74 GLY A N 1
ATOM 570 C CA . GLY A 1 80 ? 27.237 7.472 47.956 1.00 9.81 74 GLY A CA 1
ATOM 571 C C . GLY A 1 80 ? 27.182 6.907 49.368 1.00 9.47 74 GLY A C 1
ATOM 572 O O . GLY A 1 80 ? 26.127 6.802 49.999 1.00 9.57 74 GLY A O 1
ATOM 573 N N . TYR A 1 81 ? 28.326 6.547 49.867 1.00 8.92 75 TYR A N 1
ATOM 574 C CA . TYR A 1 81 ? 28.388 5.924 51.179 1.00 9.64 75 TYR A CA 1
ATOM 575 C C . TYR A 1 81 ? 27.996 6.938 52.236 1.00 9.36 75 TYR A C 1
ATOM 576 O O . TYR A 1 81 ? 27.236 6.654 53.134 1.00 10.42 75 TYR A O 1
ATOM 585 N N . ARG A 1 82 ? 28.512 8.150 52.119 1.00 10.90 76 ARG A N 1
ATOM 586 C CA . ARG A 1 82 ? 28.154 9.187 53.117 1.00 11.63 76 ARG A CA 1
ATOM 587 C C . ARG A 1 82 ? 26.712 9.526 53.146 1.00 10.88 76 ARG A C 1
ATOM 588 O O . ARG A 1 82 ? 26.144 9.705 54.197 1.00 10.80 76 ARG A O 1
ATOM 596 N N . LEU A 1 83 ? 26.106 9.508 51.967 1.00 10.45 77 LEU A N 1
ATOM 597 C CA . LEU A 1 83 ? 24.656 9.684 51.854 1.00 12.16 77 LEU A CA 1
ATOM 598 C C . LEU A 1 83 ? 23.886 8.534 52.524 1.00 11.52 77 LEU A C 1
ATOM 599 O O . LEU A 1 83 ? 22.976 8.781 53.272 1.00 11.65 77 LEU A O 1
ATOM 604 N N . LEU A 1 84 ? 24.241 7.278 52.235 1.00 11.91 78 LEU A N 1
ATOM 605 C CA . LEU A 1 84 ? 23.566 6.163 52.843 1.00 13.37 78 LEU A CA 1
ATOM 606 C C . LEU A 1 84 ? 23.787 6.131 54.365 1.00 13.18 78 LEU A C 1
ATOM 607 O O . LEU A 1 84 ? 22.898 5.720 55.101 1.00 13.05 78 LEU A O 1
ATOM 612 N N . ALA A 1 85 ? 24.953 6.610 54.822 1.00 11.51 79 ALA A N 1
ATOM 613 C CA . ALA A 1 85 ? 25.210 6.652 56.258 1.00 11.76 79 ALA A CA 1
ATOM 614 C C . ALA A 1 85 ? 24.297 7.578 57.023 1.00 11.74 79 ALA A C 1
ATOM 615 O O . ALA A 1 85 ? 23.806 7.210 58.111 1.00 11.75 79 ALA A O 1
ATOM 617 N N . VAL A 1 86 ? 24.087 8.800 56.537 1.00 12.05 80 VAL A N 1
ATOM 618 C CA . VAL A 1 86 ? 23.077 9.663 57.119 1.00 14.54 80 VAL A CA 1
ATOM 619 C C . VAL A 1 86 ? 21.694 9.016 57.172 1.00 14.44 80 VAL A C 1
ATOM 620 O O . VAL A 1 86 ? 20.971 9.126 58.177 1.00 13.91 80 VAL A O 1
ATOM 624 N N . CYS A 1 87 ? 21.268 8.310 56.099 1.00 14.44 81 CYS A N 1
ATOM 625 C CA . CYS A 1 87 ? 19.949 7.733 56.101 1.00 13.80 81 CYS A CA 1
ATOM 626 C C . CYS A 1 87 ? 19.912 6.558 57.008 1.00 13.70 81 CYS A C 1
ATOM 627 O O . CYS A 1 87 ? 18.983 6.381 57.805 1.00 12.36 81 CYS A O 1
ATOM 630 N N . ALA A 1 88 ? 20.968 5.752 57.045 1.00 13.47 82 ALA A N 1
ATOM 631 C CA . ALA A 1 88 ? 21.020 4.674 57.999 1.00 15.86 82 ALA A CA 1
ATOM 632 C C . ALA A 1 88 ? 20.930 5.163 59.446 1.00 13.92 82 ALA A C 1
ATOM 633 O O . ALA A 1 88 ? 20.322 4.532 60.325 1.00 13.90 82 ALA A O 1
ATOM 635 N N . ALA A 1 89 ? 21.511 6.327 59.727 1.00 15.81 83 ALA A N 1
ATOM 636 C CA . ALA A 1 89 ? 21.408 6.933 61.066 1.00 16.56 83 ALA A CA 1
ATOM 637 C C . ALA A 1 89 ? 20.041 7.334 61.473 1.00 16.65 83 ALA A C 1
ATOM 638 O O . ALA A 1 89 ? 19.808 7.569 62.695 1.00 20.63 83 ALA A O 1
ATOM 640 N N . ASN A 1 90 ? 19.158 7.506 60.495 1.00 13.38 84 ASN A N 1
ATOM 641 C CA . ASN A 1 90 ? 17.767 7.822 60.663 1.00 14.70 84 ASN A CA 1
ATOM 642 C C . ASN A 1 90 ? 16.811 6.662 60.293 1.00 14.03 84 ASN A C 1
ATOM 643 O O . ASN A 1 90 ? 15.627 6.874 60.074 1.00 13.91 84 ASN A O 1
ATOM 648 N N . ARG A 1 91 ? 17.302 5.417 60.292 1.00 13.96 85 ARG A N 1
ATOM 649 C CA . ARG A 1 91 ? 16.606 4.322 59.667 1.00 14.12 85 ARG A CA 1
ATOM 650 C C . ARG A 1 91 ? 15.350 3.965 60.490 1.00 15.75 85 ARG A C 1
ATOM 651 O O . ARG A 1 91 ? 14.400 3.448 59.943 1.00 15.99 85 ARG A O 1
ATOM 659 N N . ASP A 1 92 ? 15.383 4.318 61.774 1.00 16.25 86 ASP A N 1
ATOM 660 C CA A ASP A 1 92 ? 14.213 4.011 62.634 0.50 19.71 86 ASP A CA 1
ATOM 661 C CA B ASP A 1 92 ? 14.268 4.253 62.758 0.50 19.78 86 ASP A CA 1
ATOM 662 C C . ASP A 1 92 ? 13.017 4.932 62.281 1.00 18.43 86 ASP A C 1
ATOM 663 O O . ASP A 1 92 ? 11.881 4.674 62.740 1.00 22.61 86 ASP A O 1
ATOM 672 N N . LYS A 1 93 ? 13.194 5.919 61.429 1.00 17.00 87 LYS A N 1
ATOM 673 C CA . LYS A 1 93 ? 12.068 6.684 60.913 1.00 16.53 87 LYS A CA 1
ATOM 674 C C . LYS A 1 93 ? 11.374 6.055 59.703 1.00 16.31 87 LYS A C 1
ATOM 675 O O . LYS A 1 93 ? 10.279 6.464 59.329 1.00 20.00 87 LYS A O 1
ATOM 681 N N . PHE A 1 94 ? 11.947 5.023 59.125 1.00 13.81 88 PHE A N 1
ATOM 682 C CA . PHE A 1 94 ? 11.408 4.320 58.003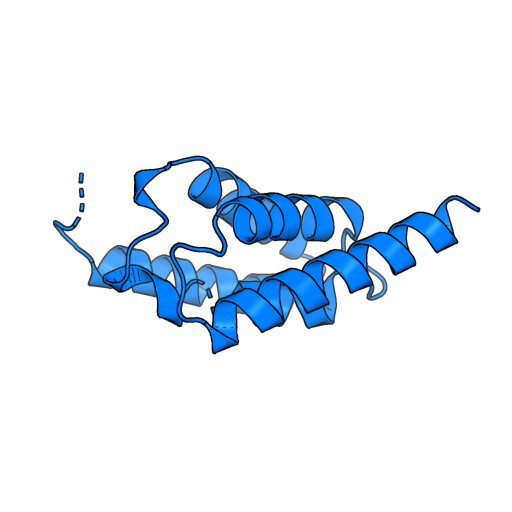 1.00 14.39 88 PHE A CA 1
ATOM 683 C C . PHE A 1 94 ? 10.673 3.084 58.411 1.00 14.72 88 PHE A C 1
ATOM 684 O O . PHE A 1 94 ? 10.793 2.643 59.556 1.00 16.44 88 PHE A O 1
ATOM 692 N N . THR A 1 95 ? 9.999 2.452 57.430 1.00 15.53 89 THR A N 1
ATOM 693 C CA . THR A 1 95 ? 9.394 1.154 57.696 1.00 15.72 89 THR A CA 1
ATOM 694 C C . THR A 1 95 ? 10.455 0.179 58.132 1.00 17.26 89 THR A C 1
ATOM 695 O O . THR A 1 95 ? 11.576 0.278 57.716 1.00 17.56 89 THR A O 1
ATOM 699 N N . PRO A 1 96 ? 10.072 -0.868 58.848 1.00 17.60 90 PRO A N 1
ATOM 700 C CA . PRO A 1 96 ? 11.065 -1.845 59.182 1.00 18.19 90 PRO A CA 1
ATOM 701 C C . PRO A 1 96 ? 11.770 -2.525 57.966 1.00 17.40 90 PRO A C 1
ATOM 702 O O . PRO A 1 96 ? 12.961 -2.717 58.031 1.00 18.34 90 PRO A O 1
ATOM 706 N N . LYS A 1 97 ? 11.051 -2.808 56.880 1.00 16.44 91 LYS A N 1
ATOM 707 C CA . LYS A 1 97 ? 11.697 -3.453 55.716 1.00 17.93 91 LYS A CA 1
ATOM 708 C C . LYS A 1 97 ? 12.704 -2.466 55.106 1.00 15.61 91 LYS A C 1
ATOM 709 O O . LYS A 1 97 ? 13.801 -2.836 54.752 1.00 15.05 91 LYS A O 1
ATOM 715 N N . SER A 1 98 ? 12.308 -1.212 54.965 1.00 13.91 92 SER A N 1
ATOM 716 C CA . SER A 1 98 ? 13.211 -0.186 54.424 1.00 13.09 92 SER A CA 1
ATOM 717 C C . SER A 1 98 ? 14.369 0.078 55.333 1.00 13.58 92 SER A C 1
ATOM 718 O O . SER A 1 98 ? 15.496 0.279 54.856 1.00 12.24 92 SER A O 1
ATOM 721 N N . ALA A 1 99 ? 14.146 0.103 56.653 1.00 10.90 93 ALA A N 1
ATOM 722 C CA . ALA A 1 99 ? 15.272 0.278 57.527 1.00 11.98 93 ALA A CA 1
ATOM 723 C C . ALA A 1 99 ? 16.361 -0.838 57.346 1.00 12.35 93 ALA A C 1
ATOM 724 O O . ALA A 1 99 ? 17.566 -0.539 57.307 1.00 13.09 93 ALA A O 1
ATOM 726 N N . ALA A 1 100 ? 15.925 -2.078 57.199 1.00 12.58 94 ALA A N 1
ATOM 727 C CA . ALA A 1 100 ? 16.804 -3.204 56.982 1.00 13.76 94 ALA A CA 1
ATOM 728 C C . ALA A 1 100 ? 17.540 -3.075 55.643 1.00 12.46 94 ALA A C 1
ATOM 729 O O . ALA A 1 100 ? 18.773 -3.380 55.534 1.00 12.75 94 ALA A O 1
ATOM 731 N N . LEU A 1 101 ? 16.854 -2.545 54.642 1.00 12.52 95 LEU A N 1
ATOM 732 C CA . LEU A 1 101 ? 17.511 -2.359 53.355 1.00 11.61 95 LEU A CA 1
ATOM 733 C C . LEU A 1 101 ? 18.564 -1.313 53.494 1.00 11.95 95 LEU A C 1
ATOM 734 O O . LEU A 1 101 ? 19.695 -1.496 53.008 1.00 12.83 95 LEU A O 1
ATOM 739 N N . LEU A 1 102 ? 18.221 -0.185 54.109 1.00 11.31 96 LEU A N 1
ATOM 740 C CA . LEU A 1 102 ? 19.252 0.938 54.290 1.00 13.45 96 LEU A CA 1
ATOM 741 C C . LEU A 1 102 ? 20.506 0.438 54.957 1.00 13.62 96 LEU A C 1
ATOM 742 O O . LEU A 1 102 ? 21.627 0.736 54.517 1.00 13.54 96 LEU A O 1
ATOM 747 N N . SER A 1 103 ? 20.339 -0.320 56.055 1.00 13.20 97 SER A N 1
ATOM 748 C CA . SER A 1 103 ? 21.462 -0.853 56.810 1.00 14.22 97 SER A CA 1
ATOM 749 C C . SER A 1 103 ? 22.294 -1.763 55.884 1.00 13.24 97 SER A C 1
ATOM 750 O O . SER A 1 103 ? 23.540 -1.667 55.870 1.00 14.17 97 SER A O 1
ATOM 753 N N . SER A 1 104 ? 21.609 -2.632 55.162 1.00 11.97 98 SER A N 1
ATOM 754 C CA . SER A 1 104 ? 22.324 -3.511 54.234 1.00 12.34 98 SER A CA 1
ATOM 755 C C . SER A 1 104 ? 23.124 -2.760 53.145 1.00 11.86 98 SER A C 1
ATOM 756 O O . SER A 1 104 ? 24.287 -3.105 52.825 1.00 11.18 98 SER A O 1
ATOM 759 N N . TRP A 1 105 ? 22.479 -1.775 52.516 1.00 10.75 99 TRP A N 1
ATOM 760 C CA . TRP A 1 105 ? 23.073 -1.021 51.393 1.00 11.61 99 TRP A CA 1
ATOM 761 C C . TRP A 1 105 ? 24.222 -0.191 51.887 1.00 10.91 99 TRP A C 1
ATOM 762 O O . TRP A 1 105 ? 25.310 -0.139 51.275 1.00 11.58 99 TRP A O 1
ATOM 773 N N . CYS A 1 106 ? 24.068 0.414 53.057 1.00 11.77 100 CYS A N 1
ATOM 774 C CA . CYS A 1 106 ? 25.155 1.223 53.647 1.00 12.17 100 CYS A CA 1
ATOM 775 C C . CYS A 1 106 ? 26.379 0.346 53.937 1.00 13.83 100 CYS A C 1
ATOM 776 O O . CYS A 1 106 ? 27.519 0.698 53.560 1.00 12.44 100 CYS A O 1
ATOM 779 N N . GLU A 1 107 ? 26.146 -0.787 54.585 1.00 12.98 101 GLU A N 1
ATOM 780 C CA . GLU A 1 107 ? 27.214 -1.676 54.932 1.00 14.69 101 GLU A CA 1
ATOM 781 C C . GLU A 1 107 ? 27.951 -2.190 53.704 1.00 12.29 101 GLU A C 1
ATOM 782 O O . GLU A 1 107 ? 29.201 -2.310 53.728 1.00 12.40 101 GLU A O 1
ATOM 788 N N . GLU A 1 108 ? 27.213 -2.437 52.657 1.00 11.33 102 GLU A N 1
ATOM 789 C CA . GLU A 1 108 ? 27.830 -2.982 51.415 1.00 11.20 102 GLU A CA 1
ATOM 790 C C . GLU A 1 108 ? 28.693 -1.936 50.741 1.00 11.15 102 GLU A C 1
ATOM 791 O O . GLU A 1 108 ? 29.842 -2.201 50.293 1.00 9.98 102 GLU A O 1
ATOM 797 N N . LEU A 1 109 ? 28.164 -0.736 50.609 1.00 10.68 103 LEU A N 1
ATOM 798 C CA . LEU A 1 109 ? 29.001 0.337 50.147 1.00 10.90 103 LEU A CA 1
ATOM 799 C C . LEU A 1 109 ? 30.257 0.559 51.022 1.00 10.47 103 LEU A C 1
ATOM 800 O O . LEU A 1 109 ? 31.383 0.842 50.469 1.00 11.35 103 LEU A O 1
ATOM 805 N N . GLY A 1 110 ? 30.099 0.440 52.346 1.00 10.43 104 GLY A N 1
ATOM 806 C CA . GLY A 1 110 ? 31.281 0.624 53.206 1.00 12.06 104 GLY A CA 1
ATOM 807 C C . GLY A 1 110 ? 32.354 -0.466 52.978 1.00 12.05 104 GLY A C 1
ATOM 808 O O . GLY A 1 110 ? 33.583 -0.152 52.931 1.00 13.81 104 GLY A O 1
ATOM 809 N N . ARG A 1 111 ? 31.928 -1.695 52.757 1.00 11.74 105 ARG A N 1
ATOM 810 C CA . ARG A 1 111 ? 32.842 -2.815 52.461 1.00 12.63 105 ARG A CA 1
ATOM 811 C C . ARG A 1 111 ? 33.585 -2.505 51.204 1.00 12.06 105 ARG A C 1
ATOM 812 O O . ARG A 1 111 ? 34.803 -2.737 51.097 1.00 14.10 105 ARG A O 1
ATOM 814 N N . LEU A 1 112 ? 32.870 -2.114 50.180 1.00 10.79 106 LEU A N 1
ATOM 815 C CA . LEU A 1 112 ? 33.477 -1.786 48.874 1.00 11.91 106 LEU A CA 1
ATOM 816 C C . LEU A 1 112 ? 34.467 -0.651 48.997 1.00 12.57 106 LEU A C 1
ATOM 817 O O . LEU A 1 112 ? 35.573 -0.717 48.447 1.00 13.75 106 LEU A O 1
ATOM 822 N N . LEU A 1 113 ? 34.134 0.345 49.826 1.00 12.15 107 LEU A N 1
ATOM 823 C CA . LEU A 1 113 ? 34.977 1.499 50.037 1.00 13.71 107 LEU A CA 1
ATOM 824 C C . LEU A 1 113 ? 36.237 1.077 50.752 1.00 14.62 107 LEU A C 1
ATOM 825 O O . LEU A 1 113 ? 37.349 1.493 50.335 1.00 14.94 107 LEU A O 1
ATOM 830 N N . LEU A 1 114 ? 36.095 0.200 51.744 1.00 15.11 108 LEU A N 1
ATOM 831 C CA . LEU A 1 114 ? 37.243 -0.340 52.487 1.00 20.24 108 LEU A CA 1
ATOM 832 C C . LEU A 1 114 ? 38.202 -1.065 51.566 1.00 19.35 108 LEU A C 1
ATOM 833 O O . LEU A 1 114 ? 39.452 -0.797 51.590 1.00 21.53 108 LEU A O 1
ATOM 838 N N . LEU A 1 115 ? 37.646 -1.972 50.777 1.00 16.88 109 LEU A N 1
ATOM 839 C CA . LEU A 1 115 ? 38.457 -2.746 49.794 1.00 18.37 109 LEU A CA 1
ATOM 840 C C . LEU A 1 115 ? 39.299 -1.890 48.900 1.00 18.95 109 LEU A C 1
ATOM 841 O O . LEU A 1 115 ? 40.435 -2.263 48.629 1.00 23.78 109 LEU A O 1
ATOM 846 N N . ARG A 1 116 ? 38.832 -0.716 48.488 1.00 19.31 110 ARG A N 1
ATOM 847 C CA . ARG A 1 116 ? 39.625 0.172 47.634 1.00 22.38 110 ARG A CA 1
ATOM 848 C C . ARG A 1 116 ? 40.781 0.800 48.353 1.00 28.45 110 ARG A C 1
ATOM 849 O O . ARG A 1 116 ? 41.793 1.130 47.717 1.00 29.51 110 ARG A O 1
ATOM 857 N N . HIS A 1 117 ? 40.630 0.964 49.669 1.00 27.34 111 HIS A N 1
ATOM 858 C CA . HIS A 1 117 ? 41.695 1.546 50.477 1.00 35.55 111 HIS A CA 1
ATOM 859 C C . HIS A 1 117 ? 42.615 0.495 51.136 1.00 41.55 111 HIS A C 1
ATOM 860 O O . HIS A 1 117 ? 43.414 0.849 52.014 1.00 51.23 111 HIS A O 1
ATOM 867 N N . GLN A 1 118 ? 42.516 -0.774 50.724 1.00 42.42 112 GLN A N 1
ATOM 868 C CA . GLN A 1 118 ? 43.344 -1.848 51.291 1.00 49.29 112 GLN A CA 1
ATOM 869 C C . GLN A 1 118 ? 44.372 -2.282 50.274 1.00 53.12 112 GLN A C 1
ATOM 870 O O . GLN A 1 118 ? 45.217 -1.473 49.897 1.00 61.30 112 GLN A O 1
#

Secondary structure (DSSP, 8-state):
---SHHHHHHHHHHHHHHTTSHHHHHHHHHHHHHHHTSGGG-SHHHHTT--HHHHHHHHTTSTTS-HHHHHHHHHHHHHTGGGS-HHHHHHHHHHHHHHHHHHHHHT-

B-factor: mean 19.14, std 10.3, range [8.92, 89.66]

Solvent-accessible surface area: 6479 Å² total

Sequence (108 aa):
SDRHIQQTNDRLQCIKQHLQNPANFHNAATELLDWCGDPRAFQRPFEQSLGCLTVVSRVAAQQGFDLDLGYRLLAVCAANRDDKFTPKSAALLSSWCEELGRLLLLRHQ

InterPro domains:
  IPR004181 Zinc finger, MIZ-type [PF02891] (738-786)
  IPR004181 Zinc finger, MIZ-type [PS51044] (727-808)
  IPR013083 Zinc finger, RING/FYVE/PHD-type [G3DSA:3.30.40.10] (686-825)
  IPR040797 ZMIZ1, N-terminal domain [PF18028] (8-106)
  IPR057847 ZMIZ1/ZMIZ2, GBD-like domain [PF25527] (563-686)

Radius of gyration: 13.34 Å; Cα contacts (8 Å, |Δi|>4): 110; chains: 1; bounding box: 40×29×28 Å

Nearest PDB structures (foldseek):
  5aiz-assembly1_A  TM=1.005E+00  e=1.756E-15  Homo sapiens
  4d18-assembly1_D  TM=5.896E-01  e=1.404E+00  Homo sapiens
  4d0p-assembly1_A  TM=5.816E-01  e=2.030E+00  Homo sapiens